Protein AF-A0A964UIP7-F1 (afdb_monomer_lite)

Secondary structure (DSSP, 8-state):
---HHHHHHHHHHHHHHHHHHHHHHHTTSS-HHHHHHHHHHHHHHHHHHHHHHHHHHHHHHHHHHHHHHHHHHHHHH-GGGGGSHHHHHHHHHHHTT---THHHHHHHHHHTGGGT-

Radius of gyration: 17.27 Å; chains: 1; bounding box: 36×21×56 Å

Sequence (117 aa):
MQAPGVLATHLLVGAGALVVAFLLFTRGAFGGGDAKFLAALALWMGPAHITGFAVFAALFGGATALCLLALRKLIVLNPALESHAMIARPAAWMRAGILPYVLPLGVAALIMASELF

Foldseek 3Di:
DPDPVQLVQLLVQLVVLLVVLVVCVVVVQDPPVLSNLSSVLSSLCGDPCNVVLVVQLVVLQVVQVVVLVVLVVVCVVPVVQCVDPVCVVSVVCSVVVHGPSVVSSVVSSVVCVVVSD

pLDDT: mean 86.32, std 7.18, range [47.22, 93.94]

Structure (mmCIF, N/CA/C/O backbone):
data_AF-A0A964UIP7-F1
#
_entry.id   AF-A0A964UIP7-F1
#
loop_
_atom_site.group_PDB
_atom_site.id
_atom_site.type_symbol
_atom_site.label_atom_id
_atom_site.label_alt_id
_atom_site.label_comp_id
_atom_site.label_asym_id
_atom_site.label_entity_id
_atom_site.label_seq_id
_atom_site.pdbx_PDB_ins_code
_atom_site.Cartn_x
_atom_site.Cartn_y
_atom_site.Cartn_z
_atom_site.occupancy
_atom_site.B_iso_or_equiv
_atom_site.auth_seq_id
_atom_site.auth_comp_id
_atom_site.auth_asym_id
_atom_site.auth_atom_id
_atom_site.pdbx_PDB_model_num
ATOM 1 N N . MET A 1 1 ? -8.342 -3.318 34.034 1.00 47.22 1 MET A N 1
ATOM 2 C CA . MET A 1 1 ? -9.399 -4.124 33.385 1.00 47.22 1 MET A CA 1
ATOM 3 C C . MET A 1 1 ? -9.607 -3.552 31.988 1.00 47.22 1 MET A C 1
ATOM 5 O O . MET A 1 1 ? -10.094 -2.435 31.889 1.00 47.22 1 MET A O 1
ATOM 9 N N . GLN A 1 2 ? -9.142 -4.223 30.930 1.00 54.09 2 GLN A N 1
ATOM 10 C CA . GLN A 1 2 ? -9.411 -3.785 29.55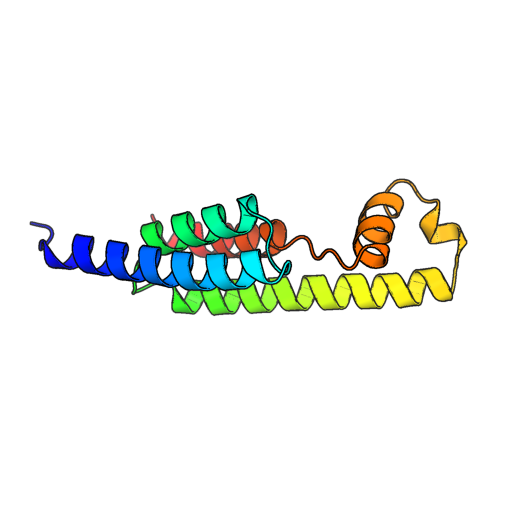2 1.00 54.09 2 GLN A CA 1
ATOM 11 C C . GLN A 1 2 ? -10.900 -4.022 29.267 1.00 54.09 2 GLN A C 1
ATOM 13 O O . GLN A 1 2 ? -11.393 -5.130 29.473 1.00 54.09 2 GLN A O 1
ATOM 18 N N . ALA A 1 3 ? -11.639 -2.979 28.887 1.00 60.03 3 ALA A N 1
ATOM 19 C CA . ALA A 1 3 ? -13.069 -3.093 28.627 1.00 60.03 3 ALA A CA 1
ATOM 20 C C . ALA A 1 3 ? -13.316 -4.001 27.401 1.00 60.03 3 ALA A C 1
ATOM 22 O O . ALA A 1 3 ? -12.619 -3.839 26.396 1.00 60.03 3 ALA A O 1
ATOM 23 N N . PRO A 1 4 ? -14.323 -4.898 27.419 1.00 63.12 4 PRO A N 1
ATOM 24 C CA . PRO A 1 4 ? -14.642 -5.789 26.292 1.00 63.12 4 PRO A CA 1
ATOM 25 C C . PRO A 1 4 ? -14.899 -5.048 24.966 1.00 63.12 4 PRO A C 1
ATOM 27 O O . PRO A 1 4 ? -14.753 -5.627 23.892 1.00 63.12 4 PRO A O 1
ATOM 30 N N . GLY A 1 5 ? -15.210 -3.748 25.025 1.00 77.88 5 GLY A N 1
ATOM 31 C CA . GLY A 1 5 ? -15.350 -2.887 23.851 1.00 77.88 5 GLY A CA 1
ATOM 32 C C . GLY A 1 5 ? -14.063 -2.688 23.043 1.00 77.88 5 GLY A C 1
ATOM 33 O O . GLY A 1 5 ? -14.153 -2.496 21.837 1.00 77.88 5 GLY A O 1
ATOM 34 N N . VAL A 1 6 ? -12.876 -2.784 23.652 1.00 81.19 6 VAL A N 1
ATOM 35 C CA . VAL A 1 6 ? -11.600 -2.590 22.934 1.00 81.19 6 VAL A CA 1
ATOM 36 C C . VAL A 1 6 ? -11.356 -3.729 21.945 1.00 81.19 6 VAL A C 1
ATOM 38 O O . VAL A 1 6 ? -11.019 -3.500 20.790 1.00 81.19 6 VAL A O 1
ATOM 41 N N . LEU A 1 7 ? -11.604 -4.974 22.352 1.00 84.75 7 LEU A N 1
ATOM 42 C CA . LEU A 1 7 ? -11.429 -6.115 21.454 1.00 84.75 7 LEU A CA 1
ATOM 43 C C . LEU A 1 7 ? -12.419 -6.053 20.278 1.00 84.75 7 LEU A C 1
ATOM 45 O O . LEU A 1 7 ? -12.057 -6.312 19.131 1.00 84.75 7 LEU A O 1
ATOM 49 N N . ALA A 1 8 ? -13.663 -5.653 20.562 1.00 87.31 8 ALA A N 1
ATOM 50 C CA . ALA A 1 8 ? -14.708 -5.506 19.555 1.00 87.31 8 ALA A CA 1
ATOM 51 C C . ALA A 1 8 ? -14.360 -4.439 18.503 1.00 87.31 8 ALA A C 1
ATOM 53 O O . ALA A 1 8 ? -14.582 -4.662 17.312 1.00 87.31 8 ALA A O 1
ATOM 54 N N . THR A 1 9 ? -13.785 -3.303 18.909 1.00 87.38 9 THR A N 1
ATOM 55 C CA . THR A 1 9 ? -13.411 -2.235 17.971 1.00 87.38 9 THR A CA 1
ATOM 56 C C . THR A 1 9 ? -12.217 -2.617 17.098 1.00 87.38 9 THR A C 1
ATOM 58 O O . THR A 1 9 ? -12.230 -2.319 15.904 1.00 87.38 9 THR A O 1
ATOM 61 N N . HIS A 1 10 ? -11.229 -3.338 17.633 1.00 90.44 10 HIS A N 1
ATOM 62 C CA . HIS A 1 10 ? -10.123 -3.874 16.832 1.00 90.44 10 HIS A CA 1
ATOM 63 C C . HIS A 1 10 ? -10.615 -4.893 15.797 1.00 90.44 10 HIS A C 1
ATOM 65 O O . HIS A 1 10 ? -10.254 -4.797 14.623 1.00 90.44 10 HIS A O 1
ATOM 71 N N . LEU A 1 11 ? -11.493 -5.821 16.199 1.00 90.00 11 LEU A N 1
ATOM 72 C CA . LEU A 1 11 ? -12.104 -6.791 15.283 1.00 90.00 11 LEU A CA 1
ATOM 73 C C . LEU A 1 11 ? -12.894 -6.106 14.163 1.00 90.00 11 LEU A C 1
AT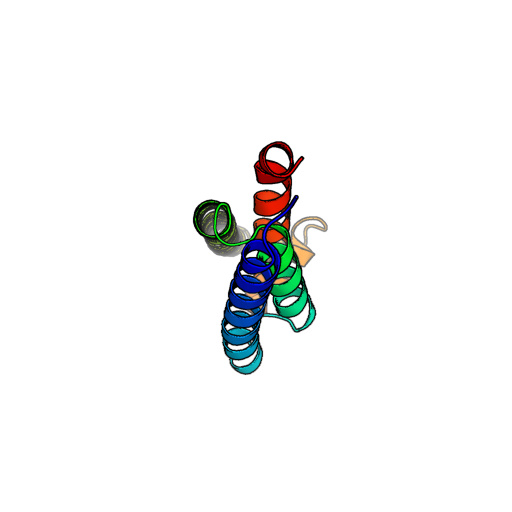OM 75 O O . LEU A 1 11 ? -12.771 -6.503 13.006 1.00 90.00 11 LEU A O 1
ATOM 79 N N . LEU A 1 12 ? -13.661 -5.060 14.484 1.00 90.94 12 LEU A N 1
ATOM 80 C CA . LEU A 1 12 ? -14.397 -4.257 13.501 1.00 90.94 12 LEU A CA 1
ATOM 81 C C . LEU A 1 12 ? -13.466 -3.596 12.481 1.00 90.94 12 LEU A C 1
ATOM 83 O O . LEU A 1 12 ? -13.725 -3.668 11.280 1.00 90.94 12 LEU A O 1
ATOM 87 N N . VAL A 1 13 ? -12.372 -2.986 12.940 1.00 91.06 13 VAL A N 1
ATOM 88 C CA . VAL A 1 13 ? -11.390 -2.335 12.060 1.00 91.06 13 VAL A CA 1
ATOM 89 C C . VAL A 1 13 ? -10.662 -3.360 11.191 1.00 91.06 13 VAL A C 1
ATOM 91 O O . VAL A 1 13 ? -10.570 -3.173 9.977 1.00 91.06 13 VAL A O 1
ATOM 94 N N . GLY A 1 14 ? -10.209 -4.471 11.775 1.00 90.38 14 GLY A N 1
ATOM 95 C CA . GLY A 1 14 ? -9.570 -5.563 11.042 1.00 90.38 14 GLY A CA 1
ATOM 96 C C . GLY A 1 14 ? -10.492 -6.187 9.990 1.00 90.38 14 GLY A C 1
ATOM 97 O O . GLY A 1 14 ? -10.082 -6.379 8.846 1.00 90.38 14 GLY A O 1
ATOM 98 N N . ALA A 1 15 ? -11.757 -6.444 10.336 1.00 92.06 15 ALA A N 1
ATOM 99 C CA . ALA A 1 15 ? -12.754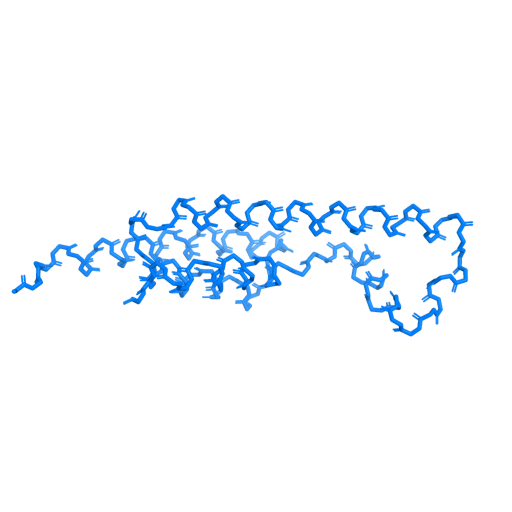 -6.971 9.406 1.00 92.06 15 ALA A CA 1
ATOM 100 C C . ALA A 1 15 ? -13.094 -5.968 8.292 1.00 92.06 15 ALA A C 1
ATOM 102 O O . ALA A 1 15 ? -13.168 -6.351 7.125 1.00 92.06 15 ALA A O 1
ATOM 103 N N . GLY A 1 16 ? -13.245 -4.682 8.621 1.00 91.62 16 GLY A N 1
ATOM 104 C CA . GLY A 1 16 ? -13.460 -3.627 7.630 1.00 91.62 16 GLY A CA 1
ATOM 105 C C . GLY A 1 16 ? -12.296 -3.522 6.642 1.00 91.62 16 GLY A C 1
ATOM 106 O O . GLY A 1 16 ? -12.509 -3.524 5.428 1.00 91.62 16 GLY A O 1
ATOM 107 N N . ALA A 1 17 ? -11.060 -3.521 7.148 1.00 91.12 17 ALA A N 1
ATOM 108 C CA . ALA A 1 17 ? -9.861 -3.535 6.316 1.00 91.12 17 ALA A CA 1
ATOM 109 C C . ALA A 1 17 ? -9.776 -4.802 5.454 1.00 91.12 17 ALA A C 1
ATOM 111 O O . ALA A 1 17 ? -9.433 -4.702 4.278 1.00 91.12 17 ALA A O 1
ATOM 112 N N . LEU A 1 18 ? -10.145 -5.970 5.991 1.00 91.94 18 LEU A N 1
ATOM 113 C CA . LEU A 1 18 ? -10.204 -7.220 5.232 1.00 91.94 18 LEU A CA 1
ATOM 114 C C . LEU A 1 18 ? -11.210 -7.140 4.081 1.00 91.94 18 LEU A C 1
ATOM 116 O O . LEU A 1 18 ? -10.879 -7.551 2.974 1.00 91.94 18 LEU A O 1
ATOM 120 N N . VAL A 1 19 ? -12.408 -6.594 4.309 1.00 93.94 19 VAL A N 1
ATOM 121 C CA . VAL A 1 19 ? -13.420 -6.416 3.253 1.00 93.94 19 VAL A CA 1
ATOM 122 C C . VAL A 1 19 ? -12.888 -5.498 2.154 1.00 93.94 19 VAL A C 1
ATOM 124 O O . VAL A 1 19 ? -12.954 -5.851 0.977 1.00 93.94 19 VAL A O 1
ATOM 127 N N . VAL A 1 20 ? -12.305 -4.353 2.517 1.00 90.12 20 VAL A N 1
ATOM 128 C CA . VAL A 1 20 ? -11.711 -3.420 1.544 1.00 90.12 20 VAL A CA 1
ATOM 129 C C . VAL A 1 20 ? -10.580 -4.093 0.765 1.00 90.12 20 VAL A C 1
ATOM 131 O O . VAL A 1 20 ? -10.566 -4.061 -0.466 1.00 90.12 20 VAL A O 1
ATOM 134 N N . ALA A 1 21 ? -9.661 -4.753 1.466 1.00 89.31 21 ALA A N 1
ATOM 135 C CA . ALA A 1 21 ? -8.529 -5.440 0.864 1.00 89.31 21 ALA A CA 1
ATOM 136 C C . ALA A 1 21 ? -8.966 -6.594 -0.049 1.00 89.31 21 ALA A C 1
ATOM 138 O O . ALA A 1 21 ? -8.390 -6.799 -1.116 1.00 89.31 21 ALA A O 1
ATOM 139 N N . PHE A 1 22 ? -10.022 -7.314 0.328 1.00 90.12 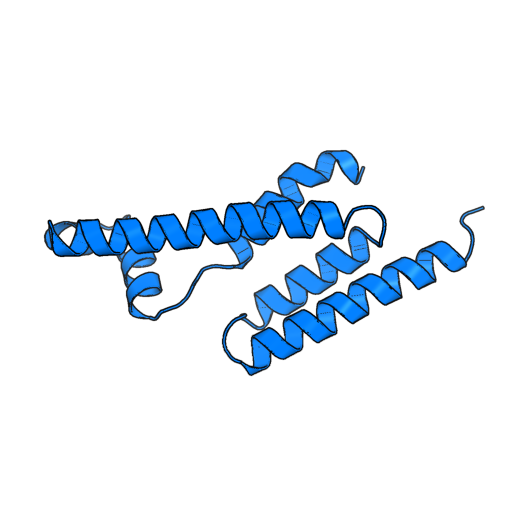22 PHE A N 1
ATOM 140 C CA . PHE A 1 22 ? -10.615 -8.371 -0.480 1.00 90.12 22 PHE A CA 1
ATOM 141 C C . PHE A 1 22 ? -11.246 -7.815 -1.761 1.00 90.12 22 PHE A C 1
ATOM 143 O O . PHE A 1 22 ? -11.011 -8.354 -2.837 1.00 90.12 22 PHE A O 1
ATOM 150 N N . LEU A 1 23 ? -11.972 -6.695 -1.685 1.00 91.31 23 LEU A N 1
ATOM 151 C CA . LEU A 1 23 ? -12.537 -6.027 -2.865 1.00 91.31 23 LEU A CA 1
ATOM 152 C C . LEU A 1 23 ? -11.461 -5.506 -3.834 1.00 91.31 23 LEU A C 1
ATOM 154 O O . LEU A 1 23 ? -11.708 -5.423 -5.043 1.00 91.31 23 LEU A O 1
ATOM 158 N N . LEU A 1 24 ? -10.288 -5.136 -3.313 1.00 86.31 24 LEU A N 1
ATOM 159 C CA . LEU A 1 24 ? -9.110 -4.777 -4.109 1.00 86.31 24 LEU A CA 1
ATOM 160 C C . LEU A 1 24 ? -8.437 -6.018 -4.710 1.00 86.31 24 LEU A C 1
ATOM 162 O O . LEU A 1 24 ? -8.029 -5.987 -5.872 1.00 86.31 24 LEU A O 1
ATOM 166 N N . PHE A 1 25 ? -8.381 -7.122 -3.963 1.00 86.94 25 PHE A N 1
ATOM 167 C CA . PHE A 1 25 ? -7.891 -8.413 -4.443 1.00 86.94 25 PHE A CA 1
ATOM 168 C C . PHE A 1 25 ? -8.743 -8.953 -5.598 1.00 86.94 25 PHE A C 1
ATOM 170 O O . PHE A 1 25 ? -8.203 -9.312 -6.642 1.00 86.94 25 PHE A O 1
ATOM 177 N N . THR A 1 26 ? -10.075 -8.925 -5.485 1.00 87.88 26 THR A N 1
ATOM 178 C CA . THR A 1 26 ? -10.971 -9.383 -6.564 1.00 87.88 26 THR A CA 1
ATOM 179 C C . THR A 1 26 ? -10.858 -8.538 -7.834 1.00 87.88 26 THR A C 1
ATOM 181 O O . THR A 1 26 ? -11.188 -9.009 -8.916 1.00 87.88 26 THR A O 1
ATOM 184 N N . ARG A 1 27 ? -10.396 -7.286 -7.716 1.00 85.88 27 ARG A N 1
ATOM 185 C CA . ARG A 1 27 ? -10.120 -6.389 -8.851 1.00 85.88 27 ARG A CA 1
ATOM 186 C C . ARG A 1 27 ? -8.723 -6.579 -9.451 1.00 85.88 27 ARG A C 1
ATOM 188 O O . ARG A 1 27 ? -8.378 -5.869 -10.389 1.00 85.88 27 ARG A O 1
ATOM 195 N N . GLY A 1 28 ? -7.913 -7.487 -8.905 1.00 81.88 28 GLY A N 1
ATOM 196 C CA . GLY A 1 28 ? -6.530 -7.710 -9.331 1.00 81.88 28 GLY A CA 1
ATOM 197 C C . GLY A 1 28 ? -5.562 -6.595 -8.927 1.00 81.88 28 GLY A C 1
ATOM 198 O O . GLY A 1 28 ? -4.422 -6.602 -9.378 1.00 81.88 28 GLY A O 1
ATOM 199 N N . ALA A 1 29 ? -5.994 -5.643 -8.091 1.00 77.19 29 ALA A N 1
ATOM 200 C CA . ALA A 1 29 ? -5.133 -4.565 -7.616 1.00 77.19 29 ALA A CA 1
ATOM 201 C C . ALA A 1 29 ? -4.199 -5.053 -6.503 1.00 77.19 29 ALA A C 1
ATOM 203 O O . ALA A 1 29 ? -3.030 -4.697 -6.489 1.00 77.19 29 ALA A O 1
ATOM 204 N N . PHE A 1 30 ? -4.702 -5.868 -5.571 1.00 81.00 30 PHE A N 1
ATOM 205 C CA . PHE A 1 30 ? -3.907 -6.431 -4.474 1.00 81.00 30 PHE A CA 1
ATOM 206 C C . PHE A 1 30 ? -3.634 -7.914 -4.707 1.00 81.00 30 PHE A C 1
ATOM 208 O O . PHE A 1 30 ? -4.501 -8.638 -5.196 1.00 81.00 30 PHE A O 1
ATOM 215 N N . GLY A 1 31 ? -2.457 -8.388 -4.294 1.00 82.94 31 GLY A N 1
ATOM 216 C CA . GLY A 1 31 ? -2.212 -9.816 -4.134 1.00 82.94 31 GLY A CA 1
ATOM 217 C C . GLY A 1 31 ? -2.960 -10.382 -2.922 1.00 82.94 31 GLY A C 1
ATOM 218 O O . GLY A 1 31 ? -3.281 -9.672 -1.968 1.00 82.94 31 GLY A O 1
ATOM 219 N N . GLY A 1 32 ? -3.212 -11.696 -2.915 1.00 82.75 32 GLY A N 1
ATOM 220 C CA . GLY A 1 32 ? -3.849 -12.357 -1.767 1.00 82.75 32 GLY A CA 1
ATOM 221 C C . GLY A 1 32 ? -3.009 -12.269 -0.484 1.00 82.75 32 GLY A C 1
ATOM 222 O O . GLY A 1 32 ? -3.561 -12.270 0.615 1.00 82.75 32 GLY A O 1
ATOM 223 N N . GLY A 1 33 ? -1.681 -12.163 -0.621 1.00 84.81 33 GLY A N 1
ATOM 224 C CA . GLY A 1 33 ? -0.763 -11.885 0.487 1.00 84.81 33 GLY A CA 1
ATOM 225 C C . GLY A 1 33 ? -0.954 -10.475 1.048 1.00 84.81 33 GLY A C 1
ATOM 226 O O . GLY A 1 33 ? -1.206 -10.325 2.240 1.00 84.81 33 GLY A O 1
ATOM 227 N N . ASP A 1 34 ? -0.919 -9.462 0.182 1.00 86.31 34 ASP A N 1
ATOM 228 C CA . ASP A 1 34 ? -1.064 -8.039 0.524 1.00 86.31 34 ASP A CA 1
ATOM 229 C C . ASP A 1 34 ? -2.380 -7.773 1.255 1.00 86.31 34 ASP A C 1
ATOM 231 O O . ASP A 1 34 ? -2.416 -7.050 2.251 1.00 86.31 34 ASP A O 1
ATOM 235 N N . ALA A 1 35 ? -3.461 -8.413 0.794 1.00 88.50 35 ALA A N 1
ATOM 236 C CA . ALA A 1 35 ? -4.772 -8.253 1.399 1.00 88.50 35 ALA A CA 1
ATOM 237 C C . ALA A 1 35 ? -4.831 -8.802 2.832 1.00 88.50 35 ALA A C 1
ATOM 239 O O . ALA A 1 35 ? -5.356 -8.148 3.735 1.00 88.50 35 ALA A O 1
ATOM 240 N N . LYS A 1 36 ? -4.247 -9.984 3.060 1.00 89.31 36 LYS A N 1
ATOM 241 C CA . LYS A 1 36 ? -4.150 -10.582 4.399 1.00 89.31 36 LYS A CA 1
ATOM 242 C C . LYS A 1 36 ? -3.229 -9.775 5.310 1.00 89.31 36 LYS A C 1
ATOM 244 O O . LYS A 1 36 ? -3.536 -9.614 6.487 1.00 89.31 36 LYS A O 1
ATOM 249 N N . PHE A 1 37 ? -2.128 -9.257 4.768 1.00 89.69 37 PHE A N 1
ATOM 250 C CA . PHE A 1 37 ? -1.181 -8.442 5.519 1.00 89.69 37 PHE A CA 1
ATOM 251 C C . PHE A 1 37 ? -1.820 -7.135 6.000 1.00 89.69 37 PHE A C 1
ATOM 253 O O . PHE A 1 37 ? -1.748 -6.825 7.188 1.00 89.69 37 PHE A O 1
ATOM 260 N N . LEU A 1 38 ? -2.532 -6.426 5.116 1.00 90.56 38 LEU A N 1
ATOM 261 C CA . LEU A 1 38 ? -3.282 -5.221 5.476 1.00 90.56 38 LEU A CA 1
ATOM 262 C C . LEU A 1 38 ? -4.327 -5.502 6.568 1.00 90.56 38 LEU A C 1
ATOM 264 O O . LEU A 1 38 ? -4.426 -4.744 7.530 1.00 90.56 38 LEU A O 1
ATOM 268 N N . ALA A 1 39 ? -5.074 -6.603 6.455 1.00 90.94 39 ALA A N 1
ATOM 269 C CA . ALA A 1 39 ? -6.063 -6.989 7.460 1.00 90.94 39 ALA A CA 1
ATOM 270 C C . ALA A 1 39 ? -5.431 -7.284 8.833 1.00 90.94 39 ALA A C 1
ATOM 272 O O . ALA A 1 39 ? -5.956 -6.847 9.857 1.00 90.94 39 ALA A O 1
ATOM 273 N N . ALA A 1 40 ? -4.293 -7.987 8.861 1.00 91.56 40 ALA A N 1
ATOM 274 C CA . ALA A 1 40 ? -3.569 -8.286 10.096 1.00 91.56 40 ALA A CA 1
ATOM 275 C C . ALA A 1 40 ? -3.033 -7.014 10.772 1.00 91.56 40 ALA A C 1
ATOM 277 O O . ALA A 1 40 ? -3.203 -6.845 11.980 1.00 91.56 40 ALA A O 1
ATOM 278 N N . LEU A 1 41 ? -2.451 -6.093 9.994 1.00 90.31 41 LEU A N 1
ATOM 279 C CA . LEU A 1 41 ? -1.987 -4.798 10.499 1.00 90.31 41 LEU A CA 1
ATOM 280 C C . LEU A 1 41 ? -3.143 -3.965 11.058 1.00 90.31 41 LEU A C 1
ATOM 282 O O . LEU A 1 41 ? -3.031 -3.413 12.149 1.00 90.31 41 LEU A O 1
ATOM 286 N N . ALA A 1 42 ? -4.270 -3.916 10.346 1.00 90.25 42 ALA A N 1
ATOM 287 C CA . ALA A 1 42 ? -5.434 -3.149 10.770 1.00 90.25 42 ALA A CA 1
ATOM 288 C C . ALA A 1 42 ? -6.073 -3.690 12.055 1.00 90.25 42 ALA A C 1
ATOM 290 O O . ALA A 1 42 ? -6.473 -2.913 12.922 1.00 90.25 42 ALA A O 1
ATOM 291 N N . LEU A 1 43 ? -6.129 -5.017 12.197 1.00 90.31 43 LEU A N 1
ATOM 292 C CA . LEU A 1 43 ? -6.580 -5.676 13.421 1.00 90.31 43 LEU A CA 1
ATOM 293 C C . LEU A 1 43 ? -5.670 -5.329 14.610 1.00 90.31 43 LEU A C 1
ATOM 295 O O . LEU A 1 43 ? -6.162 -5.041 15.702 1.00 90.31 43 LEU A O 1
ATOM 299 N N . TRP A 1 44 ? -4.352 -5.348 14.394 1.00 89.75 44 TRP A N 1
ATOM 300 C CA . TRP A 1 44 ? -3.366 -5.059 15.434 1.00 89.75 44 TRP A CA 1
ATOM 301 C C . TRP A 1 44 ? -3.396 -3.586 15.862 1.00 89.75 44 TRP A C 1
ATOM 303 O O . TRP A 1 44 ? -3.442 -3.287 17.051 1.00 89.75 44 TRP A O 1
ATOM 313 N N . MET A 1 45 ? -3.446 -2.668 14.895 1.00 86.94 45 MET A N 1
ATOM 314 C CA . MET A 1 45 ? -3.474 -1.221 15.133 1.00 86.94 45 MET A CA 1
ATOM 315 C C . MET A 1 45 ? -4.764 -0.718 15.770 1.00 86.94 45 MET A C 1
ATOM 317 O O . MET A 1 45 ? -4.734 0.220 16.568 1.00 86.94 45 MET A O 1
ATOM 321 N N . GLY A 1 46 ? -5.899 -1.309 15.405 1.00 87.06 46 GLY A N 1
ATOM 322 C CA . GLY A 1 46 ? -7.197 -0.848 15.871 1.00 87.06 46 GLY A CA 1
ATOM 323 C C . GLY A 1 46 ? -7.548 0.581 15.427 1.00 87.06 46 GLY A C 1
ATOM 324 O O . GLY A 1 46 ? -6.887 1.178 14.572 1.00 87.06 46 GLY A O 1
ATOM 325 N N . PRO A 1 47 ? -8.621 1.158 15.993 1.00 85.19 47 PRO A N 1
ATOM 326 C CA . PRO A 1 47 ? -9.201 2.412 15.508 1.00 85.19 47 PRO A CA 1
ATOM 327 C C . PRO A 1 47 ? -8.308 3.638 15.704 1.00 85.19 47 PRO A C 1
ATOM 329 O O . PRO A 1 47 ? -8.406 4.588 14.935 1.00 85.19 47 PRO A O 1
ATOM 332 N N . ALA A 1 48 ? -7.464 3.631 16.738 1.00 84.94 48 ALA A N 1
ATOM 333 C CA . ALA A 1 48 ? -6.651 4.787 17.104 1.00 84.94 48 ALA A CA 1
ATOM 334 C C . ALA A 1 48 ? -5.547 5.078 16.076 1.00 84.94 48 ALA A C 1
ATOM 336 O O . ALA A 1 48 ? -5.238 6.239 15.816 1.00 84.94 48 ALA A O 1
ATOM 337 N N . HIS A 1 49 ? -4.985 4.033 15.460 1.00 86.12 49 HIS A N 1
ATOM 338 C CA . HIS A 1 49 ? -3.796 4.154 14.613 1.00 86.12 49 HIS A CA 1
ATOM 339 C C . HIS A 1 49 ? -4.063 3.853 13.129 1.00 86.12 49 HIS A C 1
ATOM 341 O O . HIS A 1 49 ? -3.242 4.210 12.283 1.00 86.12 49 HIS A O 1
ATOM 347 N N . ILE A 1 50 ? -5.219 3.269 12.775 1.00 86.38 50 ILE A N 1
ATOM 348 C CA . ILE A 1 50 ? -5.528 2.871 11.390 1.00 86.38 50 ILE A CA 1
ATOM 349 C C . ILE A 1 50 ? -5.535 4.042 10.399 1.00 86.38 50 ILE A C 1
ATOM 351 O O . ILE A 1 50 ? -5.091 3.893 9.262 1.00 86.38 50 ILE A O 1
ATOM 355 N N . THR A 1 51 ? -6.009 5.218 10.809 1.00 86.75 51 THR A N 1
ATOM 356 C CA . THR A 1 51 ? -6.057 6.417 9.959 1.00 86.75 51 THR A CA 1
ATOM 357 C C . THR A 1 51 ? -4.663 6.967 9.692 1.00 86.75 51 THR A C 1
ATOM 359 O O . THR A 1 51 ? -4.340 7.263 8.544 1.00 86.75 51 THR A O 1
ATOM 362 N N . GLY A 1 52 ? -3.815 7.054 10.723 1.00 87.31 52 GLY A N 1
ATOM 363 C CA . GLY A 1 52 ? -2.410 7.443 10.561 1.00 87.31 52 GLY A CA 1
ATOM 364 C C . GLY A 1 52 ? -1.664 6.466 9.654 1.00 87.31 52 GLY A C 1
ATOM 365 O O . GLY A 1 52 ? -0.970 6.874 8.723 1.00 87.31 52 GLY A O 1
ATOM 366 N N . PHE A 1 53 ? -1.911 5.171 9.845 1.00 89.44 53 PHE A N 1
ATOM 367 C CA . PHE A 1 53 ? -1.353 4.123 9.003 1.00 89.44 53 PHE A CA 1
ATOM 368 C C . PHE A 1 53 ? -1.798 4.242 7.552 1.00 89.44 53 PHE A C 1
ATOM 370 O O . PHE A 1 53 ? -0.961 4.163 6.658 1.00 89.44 53 PHE A O 1
ATOM 377 N N . ALA A 1 54 ? -3.084 4.490 7.304 1.00 87.31 54 ALA A N 1
ATOM 378 C CA . ALA A 1 54 ? -3.600 4.681 5.954 1.00 87.31 54 ALA A CA 1
ATOM 379 C C . ALA A 1 54 ? -2.928 5.871 5.249 1.00 87.31 54 ALA A C 1
ATOM 381 O O . ALA A 1 54 ? -2.615 5.772 4.062 1.00 87.31 54 ALA A O 1
ATOM 382 N N . VAL A 1 55 ? -2.648 6.964 5.969 1.00 91.25 55 VAL A N 1
ATOM 383 C CA . VAL A 1 55 ? -1.923 8.125 5.425 1.00 91.25 55 VAL A CA 1
ATOM 384 C C . VAL A 1 55 ? -0.490 7.750 5.053 1.00 91.25 55 VAL A C 1
ATOM 386 O O . VAL A 1 55 ? -0.083 7.985 3.915 1.00 91.25 55 VAL A O 1
ATOM 389 N N . PHE A 1 56 ? 0.269 7.124 5.956 1.00 90.69 56 PHE A N 1
ATOM 390 C CA . PHE A 1 56 ? 1.634 6.692 5.639 1.00 90.69 56 PHE A CA 1
ATOM 391 C C . PHE A 1 56 ? 1.657 5.665 4.503 1.00 90.69 56 PHE A C 1
ATOM 393 O O . PHE A 1 56 ? 2.429 5.814 3.556 1.00 90.69 56 PHE A O 1
ATOM 400 N N . ALA A 1 57 ? 0.770 4.671 4.532 1.00 90.94 57 ALA A N 1
ATOM 401 C CA . ALA A 1 57 ? 0.637 3.676 3.474 1.00 90.94 57 ALA A CA 1
ATOM 402 C C . ALA A 1 57 ? 0.327 4.325 2.115 1.00 90.94 57 ALA A C 1
ATOM 404 O O . ALA A 1 57 ? 0.923 3.943 1.106 1.00 90.94 57 ALA A O 1
ATOM 405 N N . ALA A 1 58 ? -0.547 5.336 2.080 1.00 90.00 58 ALA A N 1
ATOM 406 C CA . ALA A 1 58 ? -0.852 6.089 0.866 1.00 90.00 58 ALA A CA 1
ATOM 407 C C . ALA A 1 58 ? 0.344 6.923 0.381 1.00 90.00 58 ALA A C 1
ATOM 409 O O . ALA A 1 58 ? 0.623 6.933 -0.818 1.00 90.00 58 ALA A O 1
ATOM 410 N N . LEU A 1 59 ? 1.083 7.576 1.285 1.00 93.25 59 LEU A N 1
ATOM 411 C CA . LEU A 1 59 ? 2.276 8.356 0.939 1.00 93.25 59 LEU A CA 1
ATOM 412 C C . LEU A 1 59 ? 3.379 7.471 0.348 1.00 93.25 59 LEU A C 1
ATOM 414 O O . LEU A 1 59 ? 3.881 7.759 -0.741 1.00 93.25 59 LEU A O 1
ATOM 418 N N . PHE A 1 60 ? 3.720 6.363 1.010 1.00 92.31 60 PHE A N 1
ATOM 419 C CA . PHE A 1 60 ? 4.727 5.430 0.500 1.00 92.31 60 PHE A CA 1
ATOM 420 C C . PHE A 1 60 ? 4.242 4.693 -0.754 1.00 92.31 60 PHE A C 1
ATOM 422 O O . PHE A 1 60 ? 5.030 4.439 -1.669 1.00 92.31 60 PHE A O 1
ATOM 429 N N . GLY A 1 61 ? 2.946 4.383 -0.845 1.00 88.94 61 GLY A N 1
ATOM 430 C CA . GLY A 1 61 ? 2.337 3.804 -2.043 1.00 88.94 61 GLY A CA 1
ATOM 431 C C . GLY A 1 61 ? 2.421 4.749 -3.242 1.00 88.94 61 GLY A C 1
ATOM 432 O O . GLY A 1 61 ? 2.864 4.344 -4.318 1.00 88.94 61 GLY A O 1
ATOM 433 N N . GLY A 1 62 ? 2.091 6.025 -3.038 1.00 89.56 62 GLY A N 1
ATOM 434 C CA . GLY A 1 62 ? 2.231 7.082 -4.037 1.00 89.56 62 GLY A CA 1
ATOM 435 C C . GLY A 1 62 ? 3.685 7.295 -4.454 1.00 89.56 62 GLY A C 1
ATOM 436 O O . GLY A 1 62 ? 3.975 7.336 -5.647 1.00 89.56 62 GLY A O 1
ATOM 437 N N . ALA A 1 63 ? 4.618 7.332 -3.498 1.00 92.50 63 ALA A N 1
ATOM 438 C CA . ALA A 1 63 ? 6.049 7.411 -3.789 1.00 92.50 63 ALA A CA 1
ATOM 439 C C . ALA A 1 63 ? 6.526 6.218 -4.636 1.00 92.50 63 ALA A C 1
ATOM 441 O O . ALA A 1 63 ? 7.243 6.405 -5.616 1.00 92.50 63 ALA A O 1
ATOM 442 N N . THR A 1 64 ? 6.066 5.001 -4.329 1.00 89.31 64 THR A N 1
ATOM 443 C CA . THR A 1 64 ? 6.394 3.795 -5.109 1.00 89.31 64 THR A CA 1
ATOM 444 C C . THR A 1 64 ? 5.851 3.894 -6.538 1.00 89.31 64 THR A C 1
ATOM 446 O O . THR A 1 64 ? 6.569 3.597 -7.495 1.00 89.31 64 THR A O 1
ATOM 449 N N . ALA A 1 65 ? 4.614 4.371 -6.704 1.00 89.62 65 ALA A N 1
ATOM 450 C CA . ALA A 1 65 ? 4.018 4.592 -8.020 1.00 89.62 65 ALA A CA 1
ATOM 451 C C . ALA A 1 65 ? 4.782 5.655 -8.831 1.00 89.62 65 ALA A C 1
ATOM 453 O O . ALA A 1 65 ? 5.063 5.445 -10.014 1.00 89.62 65 ALA A O 1
ATOM 454 N N . LEU A 1 66 ? 5.180 6.763 -8.196 1.00 91.94 66 LEU A N 1
ATOM 455 C CA . LEU A 1 66 ? 5.996 7.806 -8.824 1.00 91.94 66 LEU A CA 1
ATOM 456 C C . LEU A 1 66 ? 7.382 7.285 -9.220 1.00 91.94 66 LEU A C 1
ATOM 458 O O . LEU A 1 66 ? 7.839 7.571 -10.326 1.00 91.94 66 LEU A O 1
ATOM 462 N N . CYS A 1 67 ? 8.023 6.473 -8.376 1.00 90.94 67 CYS A N 1
ATOM 463 C CA . CYS A 1 67 ? 9.297 5.828 -8.690 1.00 90.94 67 CYS A CA 1
ATOM 464 C C . CYS A 1 67 ? 9.187 4.899 -9.906 1.00 90.94 67 CYS A C 1
ATOM 466 O O . CYS A 1 67 ? 10.042 4.960 -10.789 1.00 90.94 67 CYS A O 1
ATOM 468 N N . LEU A 1 68 ? 8.131 4.082 -10.008 1.00 88.94 68 LEU A N 1
ATOM 469 C CA . LEU A 1 68 ? 7.916 3.240 -11.193 1.00 88.94 68 LEU A CA 1
ATOM 470 C C . LEU A 1 68 ? 7.641 4.072 -12.452 1.00 88.94 68 LEU A C 1
ATOM 472 O O . LEU A 1 68 ? 8.124 3.733 -13.533 1.00 88.94 68 LEU A O 1
ATOM 476 N N . LEU A 1 69 ? 6.912 5.184 -12.330 1.00 90.50 69 LEU A N 1
ATOM 477 C CA . LEU A 1 69 ? 6.672 6.087 -13.455 1.00 90.50 69 LEU A CA 1
ATOM 478 C C . LEU A 1 69 ? 7.961 6.789 -13.913 1.00 90.50 69 LEU A C 1
ATOM 480 O O . LEU A 1 69 ? 8.201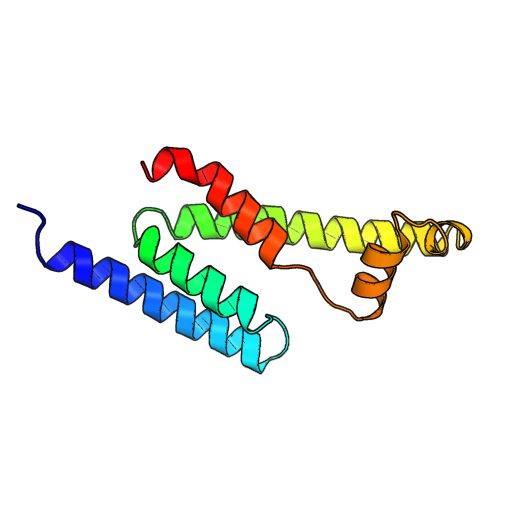 6.919 -15.116 1.00 90.50 69 LEU A O 1
ATOM 484 N N . ALA A 1 70 ? 8.806 7.211 -12.972 1.00 91.81 70 ALA A N 1
ATOM 485 C CA . ALA A 1 70 ? 10.123 7.769 -13.260 1.00 91.81 70 ALA A CA 1
ATOM 486 C C . ALA A 1 70 ? 11.028 6.722 -13.924 1.00 91.81 70 ALA A C 1
ATOM 488 O O . ALA A 1 70 ? 11.645 7.013 -14.949 1.00 91.81 70 ALA A O 1
ATOM 489 N N . LEU A 1 71 ? 11.031 5.486 -13.415 1.00 90.19 71 LEU A N 1
ATOM 490 C CA . LEU A 1 71 ? 11.767 4.375 -14.011 1.00 90.19 71 LEU A CA 1
ATOM 491 C C . LEU A 1 71 ? 11.323 4.117 -15.455 1.00 90.19 71 LEU A C 1
ATOM 493 O O . LEU A 1 71 ? 12.168 3.952 -16.333 1.00 90.19 71 LEU A O 1
ATOM 497 N N . ARG A 1 72 ? 10.014 4.175 -15.730 1.00 90.19 72 ARG A N 1
ATOM 498 C CA . ARG A 1 72 ? 9.479 4.062 -17.094 1.00 90.19 72 ARG A CA 1
ATOM 499 C C . ARG A 1 72 ? 10.063 5.118 -18.022 1.00 90.19 72 ARG A C 1
ATOM 501 O O . ARG A 1 72 ? 10.474 4.789 -19.131 1.00 90.19 72 ARG A O 1
ATOM 508 N N . LYS A 1 73 ? 10.117 6.376 -17.576 1.00 92.12 73 LYS A N 1
ATOM 509 C CA . LYS A 1 73 ? 10.715 7.467 -18.361 1.00 92.12 73 LYS A CA 1
ATOM 510 C C . LYS A 1 73 ? 12.213 7.250 -18.583 1.00 92.12 73 LYS A C 1
ATOM 512 O O . LYS A 1 73 ? 12.681 7.446 -19.699 1.00 92.12 73 LYS A O 1
ATOM 517 N N . LEU A 1 74 ? 12.948 6.815 -17.560 1.00 90.62 74 LEU A N 1
ATOM 518 C CA . LEU A 1 74 ? 14.388 6.557 -17.662 1.00 90.62 74 LEU A CA 1
ATOM 519 C C . LEU A 1 74 ? 14.709 5.418 -18.635 1.00 90.62 74 LEU A C 1
ATOM 521 O O . LEU A 1 74 ? 15.617 5.566 -19.444 1.00 90.62 74 LEU A O 1
ATOM 525 N N . ILE A 1 75 ? 13.942 4.324 -18.612 1.00 90.38 75 ILE A N 1
ATOM 526 C CA . ILE A 1 75 ? 14.119 3.202 -19.550 1.00 90.38 75 ILE A CA 1
ATOM 527 C C . ILE A 1 75 ? 13.826 3.637 -20.992 1.00 90.38 75 ILE A C 1
ATOM 529 O O . ILE A 1 75 ? 14.535 3.233 -21.906 1.00 90.38 75 ILE A O 1
ATOM 533 N N . VAL A 1 76 ? 12.824 4.499 -21.210 1.00 90.81 76 VAL A N 1
ATOM 534 C CA . VAL A 1 76 ? 12.545 5.060 -22.5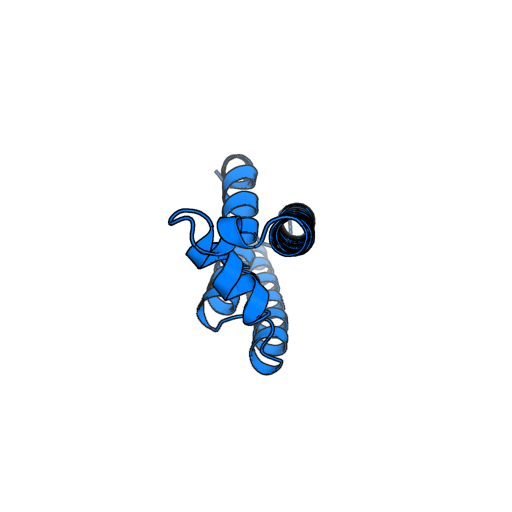46 1.00 90.81 76 VAL A CA 1
ATOM 535 C C . VAL A 1 76 ? 13.707 5.922 -23.052 1.00 90.81 76 VAL A C 1
ATOM 537 O O . VAL A 1 76 ? 14.031 5.865 -24.235 1.00 90.81 76 VAL A O 1
ATOM 540 N N . LEU A 1 77 ? 14.346 6.702 -22.175 1.00 91.19 77 LEU A N 1
ATOM 541 C CA . LEU A 1 77 ? 15.500 7.538 -22.531 1.00 91.19 77 LEU A CA 1
ATOM 542 C C . LEU A 1 77 ? 16.787 6.724 -22.721 1.00 91.19 77 LEU A C 1
ATOM 544 O O . LEU A 1 77 ? 17.623 7.084 -23.546 1.00 91.19 77 LEU A O 1
ATOM 548 N N . ASN A 1 78 ? 16.958 5.644 -21.959 1.00 91.25 78 ASN A N 1
ATOM 549 C CA . ASN A 1 78 ? 18.111 4.759 -22.048 1.00 91.25 78 ASN A CA 1
ATOM 550 C C . ASN A 1 78 ? 17.686 3.284 -21.900 1.00 91.25 78 ASN A C 1
ATOM 552 O O . ASN A 1 78 ? 17.668 2.753 -20.783 1.00 91.25 78 ASN A O 1
ATOM 556 N N . PRO A 1 79 ? 17.403 2.594 -23.021 1.00 87.25 79 PRO A N 1
ATOM 557 C CA . PRO A 1 79 ? 16.958 1.200 -23.017 1.00 87.25 79 PRO A CA 1
ATOM 558 C C . PRO A 1 79 ? 17.947 0.224 -22.367 1.00 87.25 79 PRO A C 1
ATOM 560 O O . PRO A 1 79 ? 17.538 -0.825 -21.872 1.00 87.25 79 PRO A O 1
ATOM 563 N N . ALA A 1 80 ? 19.243 0.560 -22.313 1.00 88.06 80 ALA A N 1
ATOM 564 C CA . ALA A 1 80 ? 20.253 -0.299 -21.695 1.00 88.06 80 ALA A CA 1
ATOM 565 C C . ALA A 1 80 ? 20.022 -0.486 -20.184 1.00 88.06 80 ALA A C 1
ATOM 567 O O . ALA A 1 80 ? 20.402 -1.523 -19.636 1.00 88.06 80 ALA A O 1
ATOM 568 N N . LEU A 1 81 ? 19.344 0.464 -19.520 1.00 85.81 81 LEU A N 1
ATOM 569 C CA . LEU A 1 81 ? 19.005 0.375 -18.094 1.00 85.81 81 LEU A CA 1
ATOM 570 C C . LEU A 1 81 ? 18.155 -0.853 -17.766 1.00 85.81 81 LEU A C 1
ATOM 572 O O . LEU A 1 81 ? 18.261 -1.389 -16.667 1.00 85.81 81 LEU A O 1
ATOM 576 N N . GLU A 1 82 ? 17.343 -1.328 -18.706 1.00 84.44 82 GLU A N 1
ATOM 577 C CA . GLU A 1 82 ? 16.475 -2.479 -18.476 1.00 84.44 82 GLU A CA 1
ATOM 578 C C . GLU A 1 82 ? 17.252 -3.792 -18.306 1.00 84.44 82 GLU A C 1
ATOM 580 O O . GLU A 1 82 ? 16.850 -4.658 -17.530 1.00 84.44 82 GLU A O 1
ATOM 585 N N . SER A 1 83 ? 18.401 -3.916 -18.974 1.00 84.06 83 SER A N 1
ATOM 586 C CA . SER A 1 83 ? 19.284 -5.083 -18.856 1.00 84.06 83 SER A CA 1
ATOM 587 C C . SER A 1 83 ? 20.108 -5.103 -17.564 1.00 84.06 83 SER A C 1
ATOM 589 O O . SER A 1 83 ? 20.740 -6.111 -17.244 1.00 84.06 83 SER A O 1
ATOM 591 N N . HIS A 1 84 ? 20.104 -4.010 -16.793 1.00 89.75 84 HIS A N 1
ATOM 592 C CA . HIS A 1 84 ? 20.880 -3.921 -15.565 1.00 89.75 84 HIS A CA 1
ATOM 593 C C . HIS A 1 84 ? 20.253 -4.794 -14.470 1.00 89.75 84 HIS A C 1
ATOM 595 O O . HIS A 1 84 ? 19.070 -4.656 -14.158 1.00 89.75 84 HIS A O 1
ATOM 601 N N . ALA A 1 85 ? 21.046 -5.650 -13.819 1.00 86.75 85 ALA A N 1
ATOM 602 C CA . ALA A 1 85 ? 20.550 -6.660 -12.874 1.00 86.75 85 ALA A CA 1
ATOM 603 C C . ALA A 1 85 ? 19.678 -6.087 -11.735 1.00 86.75 85 ALA A C 1
ATOM 605 O O . ALA A 1 85 ? 18.691 -6.698 -11.331 1.00 86.75 85 ALA A O 1
ATOM 606 N N . MET A 1 86 ? 20.007 -4.885 -11.247 1.00 84.75 86 MET A N 1
ATOM 607 C CA . MET A 1 86 ? 19.237 -4.193 -10.201 1.00 84.75 86 MET A CA 1
ATOM 608 C C . MET A 1 86 ? 17.892 -3.632 -10.692 1.00 84.75 86 MET A C 1
ATOM 610 O O . MET A 1 86 ? 16.968 -3.475 -9.898 1.00 84.75 86 MET A O 1
ATOM 614 N N . ILE A 1 87 ? 17.779 -3.318 -11.985 1.00 87.06 87 ILE A N 1
ATOM 615 C CA . ILE A 1 87 ? 16.610 -2.668 -12.594 1.00 87.06 87 ILE A CA 1
ATOM 616 C C . ILE A 1 87 ? 15.701 -3.692 -13.275 1.00 87.06 87 ILE A C 1
ATOM 618 O O . ILE A 1 87 ? 14.495 -3.473 -13.336 1.00 87.06 87 ILE A O 1
ATOM 622 N N . ALA A 1 88 ? 16.237 -4.834 -13.706 1.00 86.50 88 ALA A N 1
ATOM 623 C CA . ALA A 1 88 ? 15.495 -5.871 -14.418 1.00 86.50 88 ALA A CA 1
ATOM 624 C C . ALA A 1 88 ? 14.210 -6.305 -13.684 1.00 86.50 88 ALA A C 1
ATOM 626 O O . ALA A 1 88 ? 13.153 -6.438 -14.298 1.00 86.50 88 ALA A O 1
ATOM 627 N N . ARG A 1 89 ? 14.264 -6.461 -12.352 1.00 85.94 89 ARG A N 1
ATOM 628 C CA . ARG A 1 89 ? 13.086 -6.794 -11.528 1.00 85.94 89 ARG A CA 1
ATOM 629 C C . ARG A 1 89 ? 12.064 -5.645 -11.443 1.00 85.94 89 ARG A C 1
ATOM 631 O O . ARG A 1 89 ? 10.914 -5.875 -11.815 1.00 85.94 89 ARG A O 1
ATOM 638 N N . PRO A 1 90 ? 12.437 -4.424 -11.008 1.00 84.81 90 PRO A N 1
ATOM 639 C CA . PRO A 1 90 ? 11.539 -3.266 -11.045 1.00 84.81 90 PRO A CA 1
ATOM 640 C C . PRO A 1 90 ? 10.945 -2.978 -12.432 1.00 84.81 90 PRO A C 1
ATOM 642 O O . PRO A 1 90 ? 9.762 -2.656 -12.544 1.00 84.81 90 PRO A O 1
ATOM 645 N N . ALA A 1 91 ? 11.738 -3.137 -13.492 1.00 85.25 91 ALA A N 1
ATOM 646 C CA . ALA A 1 91 ? 11.303 -2.969 -14.872 1.00 85.25 91 ALA A CA 1
ATOM 647 C C . ALA A 1 91 ? 10.271 -4.032 -15.280 1.00 85.25 91 ALA A C 1
ATOM 649 O O . ALA A 1 91 ? 9.270 -3.698 -15.915 1.00 85.25 91 ALA A O 1
ATOM 650 N N . ALA A 1 92 ? 10.457 -5.290 -14.867 1.00 85.44 92 ALA A N 1
ATOM 651 C CA . ALA A 1 92 ? 9.484 -6.353 -15.105 1.00 85.44 92 ALA A CA 1
ATOM 652 C C . ALA A 1 92 ? 8.144 -6.079 -14.401 1.00 85.44 92 ALA A C 1
ATOM 654 O O . ALA A 1 92 ? 7.091 -6.206 -15.025 1.00 85.44 92 ALA A O 1
ATOM 655 N N . TRP A 1 93 ? 8.165 -5.643 -13.136 1.00 84.31 93 TRP A N 1
ATOM 656 C CA . TRP A 1 93 ? 6.948 -5.262 -12.403 1.00 84.31 93 TRP A CA 1
ATOM 657 C C . TRP A 1 93 ? 6.218 -4.096 -13.064 1.00 84.31 93 TRP A C 1
ATOM 659 O O . TRP A 1 93 ? 5.012 -4.172 -13.295 1.00 84.31 93 TRP A O 1
ATOM 669 N N . MET A 1 94 ? 6.965 -3.063 -13.454 1.00 84.94 94 MET A N 1
ATOM 670 C CA . MET A 1 94 ? 6.440 -1.925 -14.201 1.00 84.94 94 MET A CA 1
ATOM 671 C C . MET A 1 94 ? 5.765 -2.363 -15.511 1.00 84.94 94 MET A C 1
ATOM 673 O O . MET A 1 94 ? 4.660 -1.907 -15.799 1.00 84.94 94 MET A O 1
ATOM 677 N N . ARG A 1 95 ? 6.395 -3.248 -16.299 1.00 83.06 95 ARG A N 1
ATOM 678 C CA . ARG A 1 95 ? 5.821 -3.762 -17.559 1.00 83.06 95 ARG A CA 1
ATOM 679 C C . ARG A 1 95 ? 4.572 -4.611 -17.338 1.00 83.06 95 ARG A C 1
ATOM 681 O O . ARG A 1 95 ? 3.644 -4.532 -18.135 1.00 83.06 95 ARG A O 1
ATOM 688 N N . ALA A 1 96 ? 4.542 -5.387 -16.260 1.00 82.00 96 ALA A N 1
ATOM 689 C CA . ALA A 1 96 ? 3.387 -6.190 -15.875 1.00 82.00 96 ALA A CA 1
ATOM 690 C C . ALA A 1 96 ? 2.255 -5.361 -15.234 1.00 82.00 96 ALA A C 1
ATOM 692 O O . ALA A 1 96 ? 1.194 -5.909 -14.951 1.00 82.00 96 ALA A O 1
ATOM 693 N N . GLY A 1 97 ? 2.470 -4.063 -14.979 1.00 78.31 97 GLY A N 1
ATOM 694 C CA . GLY A 1 97 ? 1.512 -3.214 -14.266 1.00 78.31 97 GLY A CA 1
ATOM 695 C C . GLY A 1 97 ? 1.343 -3.587 -12.789 1.00 78.31 97 GLY A C 1
ATOM 696 O O . GLY A 1 97 ? 0.353 -3.205 -12.173 1.00 78.31 97 GLY A O 1
ATOM 697 N N . ILE A 1 98 ? 2.292 -4.335 -12.221 1.00 79.19 98 ILE A N 1
ATOM 698 C CA . ILE A 1 98 ? 2.253 -4.802 -10.836 1.00 79.19 98 ILE A CA 1
ATOM 699 C C . ILE A 1 98 ? 2.956 -3.764 -9.961 1.00 79.19 98 ILE A C 1
ATOM 701 O O . ILE A 1 98 ? 4.140 -3.480 -10.148 1.00 79.19 98 ILE A O 1
ATOM 705 N N . LEU A 1 99 ? 2.244 -3.220 -8.974 1.00 79.62 99 LEU A N 1
ATOM 706 C CA . LEU A 1 99 ? 2.828 -2.364 -7.944 1.00 79.62 99 LEU A CA 1
ATOM 707 C C . LEU A 1 99 ? 3.091 -3.218 -6.688 1.00 79.62 99 LEU A C 1
ATOM 709 O O . LEU A 1 99 ? 2.179 -3.904 -6.229 1.00 79.62 99 LEU A O 1
ATOM 713 N N . PRO A 1 100 ? 4.307 -3.227 -6.113 1.00 81.31 100 PRO A N 1
ATOM 714 C CA . PRO A 1 100 ? 4.611 -4.044 -4.940 1.00 81.31 100 PRO A CA 1
ATOM 715 C C . PRO A 1 100 ? 4.038 -3.402 -3.666 1.00 81.31 100 PRO A C 1
ATOM 717 O O . PRO A 1 100 ? 4.776 -2.791 -2.898 1.00 81.31 100 PRO A O 1
ATOM 720 N N . TYR A 1 101 ? 2.727 -3.535 -3.435 1.00 82.75 101 TYR A N 1
ATOM 721 C CA . TYR A 1 101 ? 1.996 -2.884 -2.333 1.00 82.75 101 TYR A CA 1
ATOM 722 C C . TYR A 1 101 ? 2.464 -3.292 -0.928 1.00 82.75 101 TYR A C 1
ATOM 724 O O . TYR A 1 101 ? 2.342 -2.504 0.008 1.00 82.75 101 TYR A O 1
ATOM 732 N N . VAL A 1 102 ? 3.050 -4.481 -0.761 1.00 83.94 102 VAL A N 1
ATOM 733 C CA . VAL A 1 102 ? 3.589 -4.931 0.538 1.00 83.94 102 VAL A CA 1
ATOM 734 C C . VAL A 1 102 ? 4.697 -4.016 1.043 1.00 83.94 102 VAL A C 1
ATOM 736 O O . VAL A 1 102 ? 4.782 -3.771 2.241 1.00 83.94 102 VAL A O 1
ATOM 739 N N . LEU A 1 103 ? 5.539 -3.500 0.146 1.00 87.44 103 LEU A N 1
ATOM 740 C CA . LEU A 1 103 ? 6.678 -2.670 0.522 1.00 87.44 103 LEU A CA 1
ATOM 741 C C . LEU A 1 103 ? 6.237 -1.365 1.220 1.00 87.44 103 LEU A C 1
ATOM 743 O O . LEU A 1 103 ? 6.654 -1.149 2.357 1.00 87.44 103 LEU A O 1
ATOM 747 N N . PRO A 1 104 ? 5.364 -0.522 0.633 1.00 90.38 104 PRO A N 1
ATOM 748 C CA . PRO A 1 104 ? 4.877 0.676 1.305 1.00 90.38 104 PRO A CA 1
ATOM 749 C C . PRO A 1 104 ? 4.022 0.368 2.540 1.00 90.38 104 PRO A C 1
ATOM 751 O O . PRO A 1 104 ? 4.129 1.093 3.525 1.00 90.38 104 PRO A O 1
ATOM 754 N N . LEU A 1 105 ? 3.231 -0.715 2.534 1.00 89.38 105 LEU A N 1
ATOM 755 C CA . LEU A 1 105 ? 2.472 -1.146 3.717 1.00 89.38 105 LEU A CA 1
ATOM 756 C C . LEU A 1 105 ? 3.397 -1.535 4.879 1.00 89.38 105 LEU A C 1
ATOM 758 O O . LEU A 1 105 ? 3.164 -1.134 6.016 1.00 89.38 105 LEU A O 1
ATOM 762 N N . GLY A 1 106 ? 4.464 -2.282 4.596 1.00 90.19 106 GLY A N 1
ATOM 763 C CA . GLY A 1 106 ? 5.445 -2.707 5.591 1.00 90.19 106 GLY A CA 1
ATOM 764 C C . GLY A 1 106 ? 6.261 -1.539 6.135 1.00 90.19 106 GLY A C 1
ATOM 765 O O . GLY A 1 106 ? 6.445 -1.438 7.343 1.00 90.19 106 GLY A O 1
ATOM 766 N N . VAL A 1 107 ? 6.694 -0.616 5.270 1.00 91.50 107 VAL A N 1
ATOM 767 C CA . VAL A 1 107 ? 7.410 0.599 5.695 1.00 91.50 107 VAL A CA 1
ATOM 768 C C . VAL A 1 107 ? 6.519 1.479 6.573 1.00 91.50 107 VAL A C 1
ATOM 770 O O . VAL A 1 107 ? 6.958 1.909 7.638 1.00 91.50 107 VAL A O 1
ATOM 773 N N . ALA A 1 108 ? 5.260 1.694 6.181 1.00 90.00 108 ALA A N 1
ATOM 774 C CA . ALA A 1 108 ? 4.298 2.436 6.995 1.00 90.00 108 ALA A CA 1
ATOM 775 C C . ALA A 1 108 ? 4.078 1.775 8.368 1.00 90.00 108 ALA A C 1
ATOM 777 O O . ALA A 1 108 ? 4.080 2.462 9.388 1.00 90.00 108 ALA A O 1
ATOM 778 N N . ALA A 1 109 ? 3.954 0.445 8.406 1.00 89.75 109 ALA A N 1
ATOM 779 C CA . ALA A 1 109 ? 3.810 -0.301 9.653 1.00 89.75 109 ALA A CA 1
ATOM 780 C C . ALA A 1 109 ? 5.049 -0.187 10.556 1.00 89.75 109 ALA A C 1
ATOM 782 O O . ALA A 1 109 ? 4.898 -0.005 11.759 1.00 89.75 109 ALA A O 1
ATOM 783 N N . LEU A 1 110 ? 6.261 -0.256 9.992 1.00 91.06 110 LEU A N 1
ATOM 784 C CA . LEU A 1 110 ? 7.514 -0.128 10.748 1.00 91.06 110 LEU A CA 1
ATOM 785 C C . LEU A 1 110 ? 7.700 1.268 11.342 1.00 91.06 110 LEU A C 1
ATOM 787 O O . LEU A 1 110 ? 8.135 1.387 12.482 1.00 91.06 110 LEU A O 1
ATOM 791 N N . ILE A 1 111 ? 7.349 2.317 10.597 1.00 89.69 111 ILE A N 1
ATOM 792 C CA . ILE A 1 111 ? 7.411 3.699 11.097 1.00 89.69 111 ILE A CA 1
ATOM 793 C C . ILE A 1 111 ? 6.456 3.890 12.274 1.00 89.69 111 ILE A C 1
ATOM 795 O O . ILE A 1 111 ? 6.792 4.564 13.238 1.00 89.69 111 ILE A O 1
ATOM 799 N N . MET A 1 112 ? 5.283 3.264 12.213 1.00 87.44 112 MET A N 1
ATOM 800 C CA . MET A 1 112 ? 4.300 3.323 13.291 1.00 87.44 112 MET A CA 1
ATOM 801 C C . MET A 1 112 ? 4.527 2.288 14.393 1.00 87.44 112 MET A C 1
ATOM 803 O O . MET A 1 112 ? 3.786 2.284 15.372 1.00 87.44 112 MET A O 1
ATOM 807 N N . ALA A 1 113 ? 5.530 1.417 14.267 1.00 85.75 113 ALA A N 1
ATOM 808 C CA . ALA A 1 113 ? 5.775 0.369 15.249 1.00 85.75 113 ALA A CA 1
ATOM 809 C C . ALA A 1 113 ? 6.098 0.953 16.631 1.00 85.75 113 ALA A C 1
ATOM 811 O O . ALA A 1 113 ? 5.671 0.392 17.630 1.00 85.75 113 ALA A O 1
ATOM 812 N N . SER A 1 114 ? 6.783 2.098 16.707 1.00 83.06 114 SER A N 1
ATOM 813 C CA . SER A 1 114 ? 7.074 2.762 17.986 1.00 83.06 114 SER A CA 1
ATOM 814 C C . SER A 1 114 ? 5.841 3.330 18.690 1.00 83.06 114 SER A C 1
ATOM 816 O O . SER A 1 114 ? 5.901 3.575 19.883 1.00 83.06 114 SER A O 1
ATOM 818 N N . GLU A 1 115 ? 4.744 3.560 17.968 1.00 78.50 115 GLU A N 1
ATOM 819 C CA . GLU A 1 115 ? 3.472 4.045 18.531 1.00 78.50 115 GLU A CA 1
ATOM 820 C C . GLU A 1 115 ? 2.567 2.884 18.982 1.00 78.50 115 GLU A C 1
ATOM 822 O O . GLU A 1 115 ? 1.515 3.095 19.579 1.00 78.50 115 GLU A O 1
ATOM 827 N N . LEU A 1 116 ? 2.953 1.652 18.636 1.00 72.50 116 LEU A N 1
ATOM 828 C CA . LEU A 1 116 ? 2.207 0.419 18.878 1.00 72.50 116 LEU A CA 1
ATOM 829 C C . LEU A 1 116 ? 2.682 -0.349 20.124 1.00 72.50 116 LEU A C 1
ATOM 831 O O . LEU A 1 116 ? 1.973 -1.264 20.552 1.00 72.50 116 LEU A O 1
ATOM 835 N N . PHE A 1 117 ? 3.859 -0.019 20.666 1.00 68.81 117 PHE A N 1
ATOM 836 C CA . PHE A 1 117 ? 4.514 -0.681 21.804 1.00 68.81 117 PHE A CA 1
ATOM 837 C C . PHE A 1 117 ? 4.881 0.335 22.885 1.00 68.81 117 PHE A C 1
ATOM 839 O O . PHE A 1 117 ? 4.759 -0.030 24.077 1.00 68.81 117 PHE A O 1
#